Protein AF-K7YSS1-F1 (afdb_monomer_lite)

Sequence (117 aa):
MSKQPKFVNGAVTVNTTLSPENLLSRLHTIENSFGRVRQVQNEARKLDLDLIDFNGKVKVSSVPPMLPHPRTAERAFVLLPVRDLSPNWQHPITGKTVSAMISALSSDIRDIYPLTE

Organism: NCBI:txid1193729

Radius of gyration: 15.76 Å; chains: 1; bounding box: 39×32×37 Å

Secondary structure (DSSP, 8-state):
---PPPPP--------SS-HHHHHHHHHHHHHHHTT--SSTTPPPS-------STT--B-SSSSPPBS-TTGGG-HHHHHHHHHH-TT-B-TTT--BHHHHHHH-TTTTTT------

Structure (mmCIF, N/CA/C/O backbone):
data_AF-K7YSS1-F1
#
_entry.id   AF-K7YSS1-F1
#
loop_
_atom_site.group_PDB
_atom_site.id
_atom_site.type_symbol
_atom_site.label_atom_id
_atom_site.label_alt_id
_atom_site.label_comp_id
_atom_site.label_asym_id
_atom_site.label_entity_id
_atom_site.label_seq_id
_atom_site.pdbx_PDB_ins_code
_atom_site.Cartn_x
_atom_site.Cartn_y
_atom_site.Cartn_z
_atom_site.occupancy
_atom_site.B_iso_or_equiv
_atom_site.auth_seq_id
_atom_site.auth_comp_id
_atom_site.auth_asym_id
_atom_site.auth_atom_id
_atom_site.pdbx_PDB_model_num
ATOM 1 N N . MET A 1 1 ? 12.222 12.583 -22.827 1.00 45.91 1 MET A N 1
ATOM 2 C CA . MET A 1 1 ? 11.397 11.424 -22.426 1.00 45.91 1 MET A CA 1
ATOM 3 C C . MET A 1 1 ? 12.295 10.419 -21.726 1.00 45.91 1 MET A C 1
ATOM 5 O O . MET A 1 1 ? 13.320 10.055 -22.292 1.00 45.91 1 MET A O 1
ATOM 9 N N . SER A 1 2 ? 11.983 10.067 -20.477 1.00 48.94 2 SER A N 1
ATOM 10 C CA . SER A 1 2 ? 12.761 9.094 -19.696 1.00 48.94 2 SER A CA 1
ATOM 11 C C . SER A 1 2 ? 12.732 7.731 -20.397 1.00 48.94 2 SER A C 1
ATOM 13 O O . SER A 1 2 ? 11.660 7.254 -20.749 1.00 48.94 2 SER A O 1
ATOM 15 N N . LYS A 1 3 ? 13.899 7.112 -20.624 1.00 59.81 3 LYS A N 1
ATOM 16 C CA . LYS A 1 3 ? 14.050 5.791 -21.276 1.00 59.81 3 LYS A CA 1
ATOM 17 C C . LYS A 1 3 ? 13.718 4.612 -20.342 1.00 59.81 3 LYS A C 1
ATOM 19 O O . LYS A 1 3 ? 14.143 3.489 -20.600 1.00 59.81 3 LYS A O 1
ATOM 24 N N . GLN A 1 4 ? 13.039 4.861 -19.226 1.00 64.00 4 GLN A N 1
ATOM 25 C CA . GLN A 1 4 ? 12.724 3.818 -18.255 1.00 64.00 4 GLN A CA 1
ATOM 26 C C . GLN A 1 4 ? 11.525 2.981 -18.725 1.00 64.00 4 GLN A C 1
ATOM 28 O O . GLN A 1 4 ? 10.578 3.537 -19.287 1.00 64.00 4 GLN A O 1
ATOM 33 N N . PRO A 1 5 ? 11.554 1.652 -18.521 1.00 73.00 5 PRO A N 1
ATOM 34 C CA . PRO A 1 5 ? 10.421 0.793 -18.838 1.00 73.00 5 PRO A CA 1
ATOM 35 C C . PRO A 1 5 ? 9.195 1.186 -18.005 1.00 73.00 5 PRO A C 1
ATOM 37 O O . PRO A 1 5 ? 9.319 1.640 -16.866 1.00 73.00 5 PRO A O 1
ATOM 40 N N . LYS A 1 6 ? 8.002 1.002 -18.579 1.00 82.31 6 LYS A N 1
ATOM 41 C CA . LYS A 1 6 ? 6.740 1.188 -17.853 1.00 82.31 6 LYS A CA 1
ATOM 42 C C . LYS A 1 6 ? 6.610 0.121 -16.763 1.00 82.31 6 LYS A C 1
ATOM 44 O O . LYS A 1 6 ? 6.944 -1.039 -16.993 1.00 82.31 6 LYS A O 1
ATOM 49 N N . PHE A 1 7 ? 6.082 0.512 -15.608 1.00 86.12 7 PHE A N 1
ATOM 50 C CA . PHE A 1 7 ? 5.761 -0.408 -14.520 1.00 86.12 7 PHE A CA 1
ATOM 51 C C . PHE A 1 7 ? 4.299 -0.840 -14.593 1.00 86.12 7 PHE A C 1
ATOM 53 O O . PHE A 1 7 ? 3.421 -0.029 -14.889 1.00 86.12 7 PHE A O 1
ATOM 60 N N . VAL A 1 8 ? 4.045 -2.106 -14.266 1.00 90.75 8 VAL A N 1
ATOM 61 C CA . VAL A 1 8 ? 2.699 -2.604 -13.973 1.00 90.75 8 VAL A CA 1
ATOM 62 C C . VAL A 1 8 ? 2.524 -2.563 -12.461 1.00 90.75 8 VAL A C 1
ATOM 64 O O . VAL A 1 8 ? 3.324 -3.148 -11.736 1.00 90.75 8 VAL A O 1
ATOM 67 N N . ASN A 1 9 ? 1.499 -1.852 -11.995 1.00 93.44 9 ASN A N 1
ATOM 68 C CA . ASN A 1 9 ? 1.172 -1.725 -10.577 1.00 93.44 9 ASN A CA 1
ATOM 69 C C . ASN A 1 9 ? -0.184 -2.375 -10.308 1.00 93.44 9 ASN A C 1
ATOM 71 O O . ASN A 1 9 ? -1.078 -2.325 -11.151 1.00 93.44 9 ASN A O 1
ATOM 75 N N . GLY A 1 10 ? -0.336 -2.955 -9.124 1.00 94.31 10 GLY A N 1
ATOM 76 C CA . GLY A 1 10 ? -1.582 -3.560 -8.677 1.00 94.31 10 GLY A CA 1
ATOM 77 C C . GLY A 1 10 ? -1.663 -3.574 -7.159 1.00 94.31 10 GLY A C 1
ATOM 78 O O . GLY A 1 10 ? -0.665 -3.380 -6.468 1.00 94.31 10 GLY A O 1
ATOM 79 N N . ALA A 1 11 ? -2.864 -3.809 -6.646 1.00 95.75 11 ALA A N 1
ATOM 80 C CA . ALA A 1 11 ? -3.111 -4.037 -5.232 1.00 95.75 11 ALA A CA 1
ATOM 81 C C . ALA A 1 11 ? -3.865 -5.358 -5.065 1.00 95.75 11 ALA A C 1
ATOM 83 O O . ALA A 1 11 ? -4.513 -5.845 -5.992 1.00 95.75 11 ALA A O 1
ATOM 84 N N . VAL A 1 12 ? -3.784 -5.936 -3.871 1.00 96.62 12 VAL A N 1
ATOM 85 C CA . VAL A 1 12 ? -4.469 -7.180 -3.513 1.00 96.62 12 VAL A CA 1
ATOM 86 C C . VAL A 1 12 ? -4.859 -7.127 -2.041 1.00 96.62 12 VAL A C 1
ATOM 88 O O . VAL A 1 12 ? -4.082 -6.683 -1.196 1.00 96.62 12 VAL A O 1
ATOM 91 N N . THR A 1 13 ? -6.061 -7.606 -1.725 1.00 96.75 13 THR A N 1
ATOM 92 C CA . THR A 1 13 ? -6.480 -7.869 -0.346 1.00 96.75 13 THR A CA 1
ATOM 93 C C . THR A 1 13 ? -6.156 -9.313 0.012 1.00 96.75 13 THR A C 1
ATOM 95 O O . THR A 1 13 ? -6.483 -10.233 -0.734 1.00 96.75 13 THR A O 1
ATOM 98 N N . VAL A 1 14 ? -5.534 -9.523 1.170 1.00 96.12 14 VAL A N 1
ATOM 99 C CA . VAL A 1 14 ? -5.212 -10.859 1.685 1.00 96.12 14 VAL A CA 1
ATOM 100 C C . VAL A 1 14 ? -5.859 -11.072 3.047 1.00 96.12 14 VAL A C 1
ATOM 102 O O . VAL A 1 14 ? -5.873 -10.166 3.877 1.00 96.12 14 VAL A O 1
ATOM 105 N N . ASN A 1 15 ? -6.358 -12.283 3.294 1.00 97.06 15 ASN A N 1
ATOM 106 C CA . ASN A 1 15 ? -6.724 -12.723 4.637 1.00 97.06 15 ASN A CA 1
ATOM 107 C C . ASN A 1 15 ? -5.573 -13.553 5.215 1.00 97.06 15 ASN A C 1
ATOM 109 O O . ASN A 1 15 ? -5.041 -14.435 4.540 1.00 97.06 15 ASN A O 1
ATOM 113 N N . THR A 1 16 ? -5.151 -13.259 6.441 1.00 96.62 16 THR A N 1
ATOM 114 C CA . THR A 1 16 ? -3.978 -13.893 7.048 1.00 96.62 16 THR A CA 1
ATOM 115 C C . THR A 1 16 ? -4.065 -13.890 8.567 1.00 96.62 16 THR A C 1
ATOM 117 O O . THR A 1 16 ? -4.652 -12.994 9.167 1.00 96.62 16 THR A O 1
ATOM 120 N N . THR A 1 17 ? -3.437 -14.882 9.195 1.00 97.56 17 THR A N 1
ATOM 121 C CA . THR A 1 17 ? -3.243 -14.944 10.651 1.00 97.56 17 THR A CA 1
ATOM 122 C C . 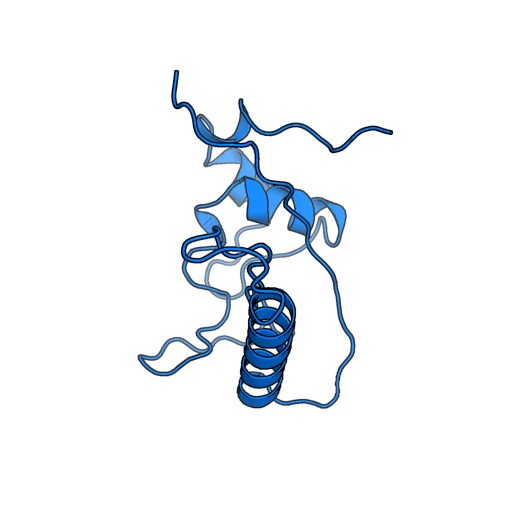THR A 1 17 ? -1.896 -14.359 11.089 1.00 97.56 17 THR A C 1
ATOM 124 O O . THR A 1 17 ? -1.613 -14.289 12.284 1.00 97.56 17 THR A O 1
ATOM 127 N N . LEU A 1 18 ? -1.046 -13.943 10.141 1.00 98.06 18 LEU A N 1
ATOM 128 C CA . LEU A 1 18 ? 0.259 -13.351 10.431 1.00 98.06 18 LEU A CA 1
ATOM 129 C C . LEU A 1 18 ? 0.114 -11.964 11.070 1.00 98.06 18 LEU A C 1
ATOM 131 O O . LEU A 1 18 ? -0.775 -11.189 10.716 1.00 98.06 18 LEU A O 1
ATOM 135 N N . SER A 1 19 ? 1.044 -11.617 11.964 1.00 97.06 19 SER A N 1
ATOM 136 C CA . SER A 1 19 ? 1.211 -10.229 12.406 1.00 97.06 19 SER A CA 1
ATOM 137 C C . SER A 1 19 ? 1.723 -9.350 11.253 1.00 97.06 19 SER A C 1
ATOM 139 O O . SER A 1 19 ? 2.295 -9.882 10.296 1.00 97.06 19 SER A O 1
ATOM 141 N N . PRO A 1 20 ? 1.590 -8.013 11.334 1.00 96.88 20 PRO A N 1
ATOM 142 C CA . PRO A 1 20 ? 2.147 -7.108 10.330 1.00 96.88 20 PRO A CA 1
ATOM 143 C C . PRO A 1 20 ? 3.642 -7.321 10.062 1.00 96.88 20 PRO A C 1
ATOM 145 O O . PRO A 1 20 ? 4.072 -7.308 8.913 1.00 96.88 20 PRO A O 1
ATOM 148 N N . GLU A 1 21 ? 4.433 -7.556 11.109 1.00 96.69 21 GLU A N 1
ATOM 149 C CA . GLU A 1 21 ? 5.874 -7.813 11.021 1.00 96.69 21 GLU A CA 1
ATOM 150 C C . GLU A 1 21 ? 6.161 -9.103 10.248 1.00 96.69 21 GLU A C 1
ATOM 152 O O . GLU A 1 21 ? 6.992 -9.123 9.339 1.00 96.69 21 GLU A O 1
ATOM 157 N N . ASN A 1 22 ? 5.434 -10.174 10.574 1.00 97.69 22 ASN A N 1
ATOM 158 C CA . ASN A 1 22 ? 5.587 -11.466 9.912 1.00 97.69 22 ASN A CA 1
ATOM 159 C C . ASN A 1 22 ? 5.080 -11.429 8.466 1.00 97.69 22 ASN A C 1
ATOM 161 O O . ASN A 1 22 ? 5.670 -12.070 7.596 1.00 97.69 22 ASN A O 1
ATOM 165 N N . LEU A 1 23 ? 4.018 -10.668 8.191 1.00 97.75 23 LEU A N 1
ATOM 166 C CA . LEU A 1 23 ? 3.533 -10.441 6.835 1.00 97.75 23 LEU A CA 1
ATOM 167 C C . LEU A 1 23 ? 4.568 -9.669 6.011 1.00 97.75 23 LEU A C 1
ATOM 169 O O . LEU A 1 23 ? 4.914 -10.131 4.931 1.00 97.75 23 LEU A O 1
ATOM 173 N N . LEU A 1 24 ? 5.125 -8.569 6.528 1.00 96.62 24 LEU A N 1
ATOM 174 C CA . LEU A 1 24 ? 6.175 -7.814 5.836 1.00 96.62 24 LEU A CA 1
ATOM 175 C C . LEU A 1 24 ? 7.404 -8.694 5.551 1.00 96.62 24 LEU A C 1
ATOM 177 O O . LEU A 1 24 ? 7.900 -8.727 4.429 1.00 96.62 24 LEU A O 1
ATOM 181 N N . SER A 1 25 ? 7.850 -9.480 6.535 1.00 96.50 25 SER A N 1
ATOM 182 C CA . SER A 1 25 ? 8.938 -10.453 6.352 1.00 96.50 25 SER A CA 1
ATOM 183 C C . SER A 1 25 ? 8.623 -11.486 5.257 1.00 96.50 25 SER A C 1
ATOM 185 O O . SER A 1 25 ? 9.483 -11.851 4.445 1.00 96.50 25 SER A O 1
ATOM 187 N N . ARG A 1 26 ? 7.362 -11.931 5.171 1.00 96.75 26 ARG A N 1
ATOM 188 C CA . ARG A 1 26 ? 6.898 -12.832 4.112 1.00 96.75 26 ARG A CA 1
ATOM 189 C C . ARG A 1 26 ? 6.899 -12.158 2.738 1.00 96.75 26 ARG A C 1
ATOM 191 O O . ARG A 1 26 ? 7.313 -12.813 1.784 1.00 96.75 26 ARG A O 1
ATOM 198 N N . LEU A 1 27 ? 6.494 -10.890 2.634 1.00 95.19 27 LEU A N 1
ATOM 199 C CA . LEU A 1 27 ? 6.576 -10.115 1.388 1.00 95.19 27 LEU A CA 1
ATOM 200 C C . LEU A 1 27 ? 8.030 -10.011 0.913 1.00 95.19 27 LEU A C 1
ATOM 202 O O . LEU A 1 27 ? 8.321 -10.431 -0.204 1.00 95.19 27 LEU A O 1
ATOM 206 N N . HIS A 1 28 ? 8.960 -9.636 1.799 1.00 93.56 28 HIS A N 1
ATOM 207 C CA . HIS A 1 28 ? 10.394 -9.602 1.481 1.00 93.56 28 HIS A CA 1
ATOM 208 C C . HIS A 1 28 ? 10.929 -10.963 1.017 1.00 93.56 28 HIS A C 1
ATOM 210 O O . HIS A 1 28 ? 11.775 -11.053 0.128 1.00 93.56 28 HIS A O 1
ATOM 216 N N . THR A 1 29 ? 10.445 -12.059 1.606 1.00 93.62 29 THR A N 1
ATOM 217 C CA . THR A 1 29 ? 10.823 -13.414 1.176 1.00 93.62 29 THR A CA 1
ATOM 218 C C . THR A 1 29 ? 10.359 -13.699 -0.255 1.00 93.62 29 THR A C 1
ATOM 220 O O . THR A 1 29 ? 11.111 -14.284 -1.038 1.00 93.62 29 THR A O 1
ATOM 223 N N . ILE A 1 30 ? 9.148 -13.267 -0.618 1.00 92.56 30 ILE A N 1
ATOM 224 C CA . ILE A 1 30 ? 8.614 -13.403 -1.978 1.00 92.56 30 ILE A CA 1
ATOM 225 C C . ILE A 1 30 ? 9.443 -12.559 -2.948 1.00 92.56 30 ILE A C 1
ATOM 227 O O . ILE A 1 30 ? 9.949 -13.106 -3.925 1.00 92.56 30 ILE A O 1
ATOM 231 N N . GLU A 1 31 ? 9.678 -11.281 -2.660 1.00 91.81 31 GLU A N 1
ATOM 232 C CA . GLU A 1 31 ? 10.522 -10.408 -3.490 1.00 91.81 31 GLU A CA 1
ATOM 233 C C . GLU A 1 31 ? 11.911 -11.012 -3.727 1.00 91.81 31 GLU A C 1
ATOM 235 O O . GLU A 1 31 ? 12.382 -11.103 -4.863 1.00 91.81 31 GLU A O 1
ATOM 240 N N . ASN A 1 32 ? 12.542 -11.521 -2.665 1.00 88.06 32 ASN A N 1
ATOM 241 C CA . ASN A 1 32 ? 13.839 -12.188 -2.745 1.00 88.06 32 ASN A CA 1
ATOM 242 C C . ASN A 1 32 ? 13.799 -13.444 -3.626 1.00 88.06 32 ASN A C 1
ATOM 244 O O . ASN A 1 32 ? 14.773 -13.729 -4.326 1.00 88.06 32 ASN A O 1
ATOM 248 N N . SER A 1 33 ? 12.693 -14.194 -3.625 1.00 86.50 33 SER A N 1
ATOM 249 C CA . SER A 1 33 ? 12.524 -15.353 -4.509 1.00 86.50 33 SER A CA 1
ATOM 250 C C . SER A 1 33 ? 12.404 -14.949 -5.983 1.00 86.50 33 SER A C 1
ATOM 252 O O . SER A 1 33 ? 13.015 -15.590 -6.837 1.00 86.50 33 SER A 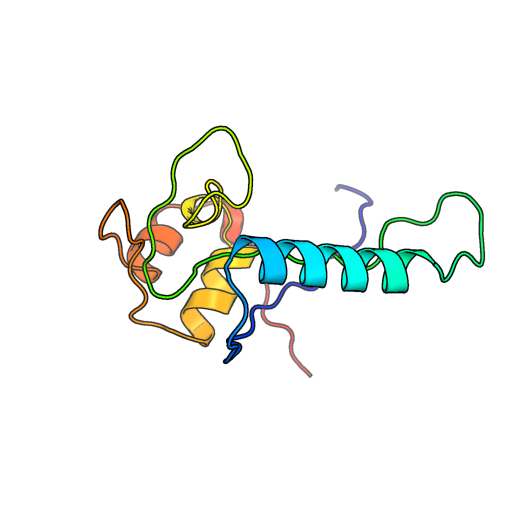O 1
ATOM 254 N N . PHE A 1 34 ? 11.730 -13.831 -6.278 1.00 80.00 34 PHE A N 1
ATOM 255 C CA . PHE A 1 34 ? 11.650 -13.257 -7.625 1.00 80.00 34 PHE A CA 1
ATOM 256 C C . PHE A 1 34 ? 12.994 -12.665 -8.084 1.00 80.00 34 PHE A C 1
ATOM 258 O O . PHE A 1 34 ? 13.314 -12.716 -9.269 1.00 80.00 34 PHE A O 1
ATOM 265 N N . GLY A 1 35 ? 13.818 -12.170 -7.156 1.00 68.25 35 GLY A N 1
ATOM 266 C CA . GLY A 1 35 ? 15.177 -11.676 -7.410 1.00 68.25 35 GLY A CA 1
ATOM 267 C C . GLY A 1 35 ? 16.277 -12.749 -7.472 1.00 68.25 35 GLY A C 1
ATOM 268 O O . GLY A 1 35 ? 17.422 -12.426 -7.798 1.00 68.25 35 GLY A O 1
ATOM 269 N N . ARG A 1 36 ? 15.971 -14.020 -7.168 1.00 54.25 36 ARG A N 1
ATOM 270 C CA . ARG A 1 36 ? 16.916 -15.150 -7.287 1.00 54.25 36 ARG A CA 1
ATOM 271 C C . ARG A 1 36 ? 17.020 -15.722 -8.698 1.00 54.25 36 ARG A C 1
ATOM 273 O O . ARG A 1 36 ? 17.975 -16.447 -8.968 1.00 54.25 36 ARG A O 1
ATOM 280 N N . VAL A 1 37 ? 16.113 -15.367 -9.608 1.00 54.84 37 VAL A N 1
ATOM 281 C CA . VAL A 1 37 ? 16.210 -15.728 -11.031 1.00 54.84 37 VAL A CA 1
ATOM 282 C C . VAL A 1 37 ? 17.234 -14.812 -11.716 1.00 54.84 37 VAL A C 1
ATOM 284 O O . VAL A 1 37 ? 16.905 -14.023 -12.590 1.00 54.84 37 VAL A O 1
ATOM 287 N N . ARG A 1 38 ? 18.497 -14.856 -11.275 1.00 48.22 38 ARG A N 1
ATOM 288 C CA . ARG A 1 38 ? 19.602 -14.161 -11.944 1.00 48.22 38 ARG A CA 1
ATOM 289 C C . ARG A 1 38 ? 19.993 -14.964 -13.180 1.00 48.22 38 ARG A C 1
ATOM 291 O O . ARG A 1 38 ? 20.704 -15.955 -13.049 1.00 48.22 38 ARG A O 1
ATOM 298 N N . GLN A 1 39 ? 19.544 -14.544 -14.360 1.00 55.78 39 GLN A N 1
ATOM 299 C CA . GLN A 1 39 ? 20.132 -15.013 -15.622 1.00 55.78 39 GLN A CA 1
ATOM 300 C C . GLN A 1 39 ? 21.311 -14.126 -16.056 1.00 55.78 39 GLN A C 1
ATOM 302 O O . GLN A 1 39 ? 22.244 -14.629 -16.676 1.00 55.78 39 GLN A O 1
ATOM 307 N N . VAL A 1 40 ? 21.332 -12.840 -15.665 1.00 53.50 40 VAL A N 1
ATOM 308 C CA . VAL A 1 40 ? 22.409 -11.887 -15.990 1.00 53.50 40 VAL A CA 1
ATOM 309 C C . VAL A 1 40 ? 22.744 -10.996 -14.782 1.00 53.50 40 VAL A C 1
ATOM 311 O O . VAL A 1 40 ? 21.881 -10.619 -13.988 1.00 53.50 40 VAL A O 1
ATOM 314 N N . GLN A 1 41 ? 24.025 -10.666 -14.609 1.00 43.84 41 GLN A N 1
ATOM 315 C CA . GLN A 1 41 ? 24.507 -9.748 -13.574 1.00 43.84 41 GLN A CA 1
ATOM 316 C C . GLN A 1 41 ? 24.007 -8.318 -13.880 1.00 43.84 41 GLN A C 1
ATOM 318 O O . GLN A 1 41 ? 24.314 -7.792 -14.945 1.00 43.84 41 GLN A O 1
ATOM 323 N N . ASN A 1 42 ? 23.276 -7.693 -12.940 1.00 51.19 42 ASN A N 1
ATOM 324 C CA . ASN A 1 42 ? 22.688 -6.330 -12.992 1.00 51.19 42 ASN A CA 1
ATOM 325 C C . ASN A 1 42 ? 21.259 -6.163 -13.563 1.00 51.19 42 ASN A C 1
ATOM 327 O O . ASN A 1 42 ? 20.890 -5.050 -13.937 1.00 51.19 42 ASN A O 1
ATOM 331 N N . GLU A 1 43 ? 20.416 -7.200 -13.583 1.00 54.78 43 GLU A N 1
ATOM 332 C CA . GLU A 1 43 ? 18.992 -6.999 -13.904 1.00 54.78 43 GLU A CA 1
ATOM 333 C C . GLU A 1 43 ? 18.231 -6.259 -12.789 1.00 54.78 43 GLU A C 1
ATOM 335 O O . GLU A 1 43 ? 18.441 -6.486 -11.592 1.00 54.78 43 GLU A O 1
ATOM 340 N N . ALA A 1 44 ? 17.336 -5.353 -13.195 1.00 52.66 44 ALA A N 1
ATOM 341 C CA . ALA A 1 44 ? 16.447 -4.627 -12.295 1.00 52.66 44 ALA A CA 1
ATOM 342 C C . ALA A 1 44 ? 15.548 -5.605 -11.517 1.00 52.66 44 ALA A C 1
ATOM 344 O O . ALA A 1 44 ? 15.084 -6.607 -12.063 1.00 52.66 44 ALA A O 1
ATOM 345 N N . ARG A 1 45 ? 15.284 -5.317 -10.235 1.00 59.00 45 ARG A N 1
ATOM 346 C CA . ARG A 1 45 ? 14.346 -6.104 -9.415 1.00 59.00 45 ARG A CA 1
ATOM 347 C C . ARG A 1 45 ? 12.991 -6.175 -10.132 1.00 59.00 45 ARG A C 1
ATOM 349 O O . ARG A 1 45 ? 12.447 -5.140 -10.500 1.00 59.00 45 ARG A O 1
ATOM 356 N N . LYS A 1 46 ? 12.470 -7.389 -10.344 1.00 75.38 46 LYS A N 1
ATOM 357 C CA . LYS A 1 46 ? 11.256 -7.624 -11.149 1.00 75.38 46 LYS A CA 1
ATOM 358 C C . LYS A 1 46 ? 9.949 -7.359 -10.389 1.00 75.38 46 LYS A C 1
ATOM 360 O O . LYS A 1 46 ? 8.919 -7.165 -11.025 1.00 75.38 46 LYS A O 1
ATOM 365 N N . LEU A 1 47 ? 9.983 -7.382 -9.057 1.00 88.25 47 LEU A N 1
ATOM 366 C CA . LEU A 1 47 ? 8.807 -7.279 -8.193 1.00 88.25 47 LEU A CA 1
ATOM 367 C C . LEU A 1 47 ? 9.141 -6.472 -6.932 1.00 88.25 47 LEU A C 1
ATOM 369 O O . LEU A 1 47 ? 10.215 -6.668 -6.362 1.00 88.25 47 LEU A O 1
ATOM 373 N N . ASP A 1 48 ? 8.207 -5.615 -6.530 1.00 90.06 48 ASP A N 1
ATOM 374 C CA . ASP A 1 48 ? 8.218 -4.793 -5.315 1.00 90.06 48 ASP A CA 1
ATOM 375 C C . ASP A 1 48 ? 6.844 -4.959 -4.638 1.00 90.06 48 ASP A C 1
ATOM 377 O O . ASP A 1 48 ? 5.813 -4.877 -5.314 1.00 90.06 48 ASP A O 1
ATOM 381 N N . LEU A 1 49 ? 6.818 -5.291 -3.348 1.00 94.31 49 LEU A N 1
ATOM 382 C CA . LEU A 1 49 ? 5.635 -5.631 -2.559 1.00 94.31 49 LEU A CA 1
ATOM 383 C C . LEU A 1 49 ? 5.596 -4.802 -1.269 1.00 94.31 49 LEU A C 1
ATOM 385 O O . LEU A 1 49 ? 6.190 -5.160 -0.252 1.00 94.31 49 LEU A O 1
ATOM 389 N N . ASP A 1 50 ? 4.781 -3.751 -1.279 1.00 94.81 50 ASP A N 1
ATOM 390 C CA . ASP A 1 50 ? 4.549 -2.896 -0.115 1.00 94.81 50 ASP A CA 1
ATOM 391 C C . ASP A 1 50 ? 3.319 -3.337 0.704 1.00 94.81 50 ASP A C 1
ATOM 393 O O . ASP A 1 50 ? 2.255 -3.648 0.161 1.00 94.81 50 ASP A O 1
ATOM 397 N N . LEU A 1 51 ? 3.420 -3.288 2.039 1.00 96.75 51 LEU A N 1
ATOM 398 C CA . LEU A 1 51 ? 2.266 -3.443 2.936 1.00 96.75 51 LEU A CA 1
ATOM 399 C C . LEU A 1 51 ? 1.571 -2.089 3.158 1.00 96.75 51 LEU A C 1
ATOM 401 O O . LEU A 1 51 ? 2.020 -1.300 3.984 1.00 96.75 51 LEU A O 1
ATOM 405 N N . ILE A 1 52 ? 0.468 -1.840 2.445 1.00 96.75 52 ILE A N 1
ATOM 406 C CA . ILE A 1 52 ? -0.243 -0.544 2.436 1.00 96.75 52 ILE A CA 1
ATOM 407 C C . ILE A 1 52 ? -1.025 -0.279 3.731 1.00 96.75 52 ILE A C 1
ATOM 409 O O . ILE A 1 52 ? -0.870 0.773 4.348 1.00 96.75 52 ILE A O 1
ATOM 413 N N . ASP A 1 53 ? -1.882 -1.214 4.135 1.00 97.19 53 ASP A N 1
ATOM 414 C CA . ASP A 1 53 ? -2.734 -1.116 5.323 1.00 97.19 53 ASP A CA 1
ATOM 415 C C . ASP A 1 53 ? -2.850 -2.489 5.991 1.00 97.19 53 ASP A C 1
ATOM 417 O O . ASP A 1 53 ? -2.672 -3.527 5.349 1.00 97.19 53 ASP A O 1
ATOM 421 N N . PHE A 1 54 ? -3.159 -2.496 7.287 1.00 97.31 54 PHE A N 1
ATOM 422 C CA . PHE A 1 54 ? -3.471 -3.719 8.017 1.00 97.31 54 PHE A CA 1
ATOM 423 C C . PHE A 1 54 ? -4.686 -3.486 8.910 1.00 97.31 54 PHE A C 1
ATOM 425 O O . PHE A 1 54 ? -4.544 -3.164 10.090 1.00 97.31 54 PHE A O 1
ATOM 432 N N . ASN A 1 55 ? -5.884 -3.656 8.349 1.00 95.38 55 ASN A N 1
ATOM 433 C CA . ASN A 1 55 ? -7.157 -3.533 9.063 1.00 95.38 55 ASN A CA 1
ATOM 434 C C . ASN A 1 55 ? -7.260 -2.230 9.884 1.00 95.38 55 ASN A C 1
ATOM 436 O O . ASN A 1 55 ? -7.609 -2.254 11.065 1.00 95.38 55 ASN A O 1
ATOM 440 N N . GLY A 1 56 ? -6.851 -1.105 9.290 1.00 95.94 56 GLY A N 1
ATOM 441 C CA . GLY A 1 56 ? -6.876 0.207 9.935 1.00 95.94 56 GLY A CA 1
ATOM 442 C C . GLY A 1 56 ? -5.882 0.406 11.085 1.00 95.94 56 GLY A C 1
ATOM 443 O O . GLY A 1 56 ? -5.974 1.405 11.800 1.00 95.94 56 GLY A O 1
ATOM 444 N N . LYS A 1 57 ? -4.932 -0.514 11.304 1.00 96.44 57 LYS A N 1
ATOM 445 C CA . LYS A 1 57 ? -3.901 -0.345 12.336 1.00 96.44 57 LYS A CA 1
ATOM 446 C C . LYS A 1 57 ? -3.022 0.866 12.036 1.00 96.44 57 LYS A C 1
ATOM 448 O O . LYS A 1 57 ? -2.513 1.025 10.931 1.00 96.44 57 LYS A O 1
ATOM 453 N N . VAL A 1 58 ? -2.761 1.650 13.078 1.00 97.00 58 VAL A N 1
ATOM 454 C CA . VAL A 1 58 ? -1.815 2.766 13.043 1.00 97.00 58 VAL A CA 1
ATOM 455 C C . VAL A 1 58 ? -0.561 2.381 13.819 1.00 97.00 58 VAL A C 1
ATOM 457 O O . VAL A 1 58 ? -0.617 2.093 15.013 1.00 97.00 58 VAL A O 1
ATOM 460 N N . LYS A 1 59 ? 0.581 2.377 13.133 1.00 95.56 59 LYS A N 1
ATOM 461 C CA . LYS A 1 59 ? 1.909 2.141 13.706 1.00 95.56 59 LYS A CA 1
ATOM 462 C C . LYS A 1 59 ? 2.880 3.141 13.091 1.00 95.56 59 LYS A C 1
ATOM 464 O O . LYS A 1 59 ? 3.426 2.908 12.016 1.00 95.56 59 LYS A O 1
ATOM 469 N N . VAL A 1 60 ? 3.083 4.259 13.783 1.00 91.69 60 VAL A N 1
ATOM 470 C CA . VAL A 1 60 ? 4.059 5.290 13.411 1.00 91.69 60 VAL A CA 1
ATOM 471 C C . VAL A 1 60 ? 5.283 5.106 14.301 1.00 91.69 60 VAL A C 1
ATOM 473 O O . VAL A 1 60 ? 5.243 5.408 15.490 1.00 91.69 60 VAL A O 1
ATOM 476 N N . SER A 1 61 ? 6.356 4.541 13.754 1.00 90.75 61 SER A N 1
ATOM 477 C CA . SER A 1 61 ? 7.605 4.305 14.482 1.00 90.75 61 SER A CA 1
ATOM 478 C C . SER A 1 61 ? 8.796 4.265 13.525 1.00 90.75 61 SER A C 1
ATOM 480 O O . SER A 1 61 ? 8.630 4.243 12.309 1.00 90.75 61 SER A O 1
ATOM 482 N N . SER A 1 62 ? 10.009 4.214 14.072 1.00 88.19 62 SER A N 1
ATOM 483 C CA . SER A 1 62 ? 11.236 3.994 13.298 1.00 88.19 62 SER A CA 1
ATOM 484 C C . SER A 1 62 ? 11.457 2.528 12.893 1.00 88.19 62 SER A C 1
ATOM 486 O O . SER A 1 62 ? 12.451 2.227 12.234 1.00 88.19 62 SER A O 1
ATOM 488 N N . VAL A 1 63 ? 10.560 1.609 13.278 1.00 90.88 63 VAL A N 1
ATOM 489 C CA . VAL A 1 63 ? 10.723 0.161 13.077 1.00 90.88 63 VAL A CA 1
ATOM 490 C C . VAL A 1 63 ? 9.618 -0.382 12.160 1.00 90.88 63 VAL A C 1
ATOM 492 O O . VAL A 1 63 ? 8.442 -0.321 12.533 1.00 90.88 63 VAL A O 1
ATOM 495 N N . PRO A 1 64 ? 9.963 -0.962 10.994 1.00 92.31 64 PRO A N 1
ATOM 496 C CA . PRO A 1 64 ? 8.986 -1.519 10.063 1.00 92.31 64 PRO A CA 1
ATOM 497 C C . PRO A 1 64 ? 8.093 -2.633 10.652 1.00 92.31 64 PRO A C 1
ATOM 499 O O . PRO A 1 64 ? 8.471 -3.304 11.617 1.00 92.31 64 PRO A O 1
ATOM 502 N N . PRO A 1 65 ? 6.912 -2.882 10.055 1.00 95.31 65 PRO A N 1
ATOM 503 C CA . PRO A 1 65 ? 6.230 -2.001 9.104 1.00 95.31 65 PRO A CA 1
ATOM 504 C C . PRO A 1 65 ? 5.703 -0.739 9.797 1.00 95.31 65 PRO A C 1
ATOM 506 O O . PRO A 1 65 ? 5.201 -0.815 10.920 1.00 95.31 65 PRO A O 1
ATOM 509 N N . MET A 1 66 ? 5.772 0.397 9.100 1.00 96.38 66 MET A N 1
ATOM 510 C CA . MET A 1 66 ? 4.958 1.571 9.421 1.00 96.38 66 MET A CA 1
ATOM 511 C C . MET A 1 66 ? 3.585 1.405 8.768 1.00 96.38 66 MET A C 1
ATOM 513 O O . MET A 1 66 ? 3.517 1.010 7.604 1.00 96.38 66 MET A O 1
ATOM 517 N N . LEU A 1 67 ? 2.513 1.685 9.509 1.00 96.62 67 LEU A N 1
ATOM 518 C CA . LEU A 1 67 ? 1.137 1.489 9.052 1.00 96.62 67 LEU A CA 1
ATOM 519 C C . LEU A 1 67 ? 0.249 2.714 9.332 1.00 96.62 67 LEU A C 1
ATOM 521 O O . LEU A 1 67 ? 0.316 3.255 10.442 1.00 96.62 67 LEU A O 1
ATOM 525 N N . PRO A 1 68 ? -0.613 3.116 8.378 1.00 95.81 68 PRO A N 1
ATOM 526 C CA . PRO A 1 68 ? -0.562 2.735 6.958 1.00 95.81 68 PRO A CA 1
ATOM 527 C C . PRO A 1 68 ? 0.791 3.128 6.337 1.00 95.81 68 PRO A C 1
ATOM 529 O O . PRO A 1 68 ? 1.523 3.943 6.904 1.00 95.81 68 PRO A O 1
ATOM 532 N N . HIS A 1 69 ? 1.149 2.546 5.192 1.00 95.88 69 HIS A N 1
ATOM 533 C CA . HIS A 1 69 ? 2.430 2.836 4.555 1.00 95.88 69 HIS A CA 1
ATOM 534 C C . HIS A 1 69 ? 2.565 4.353 4.311 1.00 95.88 69 HIS A C 1
ATOM 536 O O . HIS A 1 69 ? 1.677 4.952 3.690 1.00 95.88 69 HIS A O 1
ATOM 542 N N . PRO A 1 70 ? 3.659 4.997 4.766 1.00 92.69 70 PRO A N 1
ATOM 543 C CA . PRO A 1 70 ? 3.720 6.451 4.948 1.00 92.69 70 PRO A CA 1
ATOM 544 C C . PRO A 1 70 ? 3.589 7.242 3.646 1.00 92.69 70 PRO A C 1
ATOM 546 O O . PRO A 1 70 ? 3.145 8.383 3.657 1.00 92.69 70 PRO A O 1
ATOM 549 N N . ARG A 1 71 ? 3.942 6.627 2.512 1.00 91.62 71 ARG A N 1
ATOM 550 C CA . ARG A 1 71 ? 3.922 7.266 1.187 1.00 91.62 71 ARG A CA 1
ATOM 551 C C . ARG A 1 71 ? 2.701 6.898 0.344 1.00 91.62 71 ARG A C 1
ATOM 553 O O . ARG A 1 71 ? 2.658 7.226 -0.837 1.00 91.62 71 ARG A O 1
ATOM 560 N N . THR A 1 72 ? 1.725 6.189 0.915 1.00 90.12 72 THR A N 1
ATOM 561 C CA . THR A 1 72 ? 0.523 5.748 0.181 1.00 90.12 72 THR A CA 1
ATOM 562 C C . THR A 1 72 ? -0.240 6.938 -0.392 1.00 90.12 72 THR A C 1
ATOM 564 O O . THR A 1 72 ? -0.578 6.943 -1.570 1.00 90.12 72 THR A O 1
ATOM 567 N N . ALA A 1 73 ? -0.463 7.972 0.424 1.00 90.56 73 ALA A N 1
ATOM 568 C CA . ALA A 1 73 ? -1.274 9.133 0.058 1.00 90.56 73 ALA A CA 1
ATOM 569 C C . ALA A 1 73 ? -0.653 10.016 -1.044 1.00 90.56 73 ALA A C 1
ATOM 571 O O . ALA A 1 73 ? -1.342 10.859 -1.609 1.00 90.56 73 ALA A O 1
ATOM 572 N N . GLU A 1 74 ? 0.632 9.822 -1.349 1.00 90.88 74 GLU A N 1
ATOM 573 C CA . GLU A 1 74 ? 1.401 10.626 -2.306 1.00 90.88 74 GLU A CA 1
ATOM 574 C C . GLU A 1 74 ? 1.502 9.969 -3.690 1.00 90.88 74 GLU A C 1
ATOM 576 O O . GLU A 1 74 ? 2.053 10.559 -4.612 1.00 90.88 74 GLU A O 1
ATOM 581 N N . ARG A 1 75 ? 1.034 8.722 -3.849 1.00 91.94 75 ARG A N 1
ATOM 582 C CA . ARG A 1 75 ? 1.310 7.903 -5.038 1.00 91.94 75 ARG A CA 1
ATOM 583 C C . ARG A 1 75 ? 0.026 7.475 -5.734 1.00 91.94 75 ARG A C 1
ATOM 585 O O . ARG A 1 75 ? -0.662 6.554 -5.293 1.00 91.94 75 ARG A O 1
ATOM 592 N N . ALA A 1 76 ? -0.255 8.078 -6.887 1.00 93.38 76 ALA A N 1
ATOM 593 C CA . ALA A 1 76 ? -1.438 7.745 -7.680 1.00 93.38 76 ALA A CA 1
ATOM 594 C C . ALA A 1 76 ? -1.457 6.271 -8.137 1.00 93.38 76 ALA A C 1
ATOM 596 O O . ALA A 1 76 ? -2.504 5.632 -8.079 1.00 93.38 76 ALA A O 1
ATOM 597 N N . PHE A 1 77 ? -0.303 5.695 -8.497 1.00 92.06 77 PHE A N 1
ATOM 598 C CA . PHE A 1 77 ? -0.194 4.286 -8.912 1.00 92.06 77 PHE A CA 1
ATOM 599 C C . PHE A 1 77 ? -0.434 3.277 -7.774 1.00 92.06 77 PHE A C 1
ATOM 601 O O . PHE A 1 77 ? -0.580 2.090 -8.045 1.00 92.06 77 PHE A O 1
ATOM 608 N N . VAL A 1 78 ? -0.497 3.742 -6.519 1.00 94.69 78 VAL A N 1
ATOM 609 C CA . VAL A 1 78 ? -0.923 2.951 -5.354 1.00 94.69 78 VAL A CA 1
ATOM 610 C C . VAL A 1 78 ? -2.408 3.189 -5.076 1.00 94.69 78 VAL A C 1
ATOM 612 O O . VAL A 1 78 ? -3.179 2.243 -4.937 1.00 94.69 78 VAL A O 1
ATOM 615 N N . LEU A 1 79 ? -2.833 4.456 -5.025 1.00 95.38 79 LEU A N 1
ATOM 616 C CA . LEU A 1 79 ? -4.204 4.820 -4.658 1.00 95.38 79 LEU A CA 1
ATOM 617 C C . LEU A 1 79 ? -5.253 4.379 -5.683 1.00 95.38 79 LEU A C 1
ATOM 619 O O . LEU A 1 79 ? -6.363 4.035 -5.285 1.00 95.38 79 LEU A O 1
ATOM 623 N N . LEU A 1 80 ? -4.927 4.386 -6.980 1.00 95.31 80 LEU A N 1
ATOM 624 C CA . LEU A 1 80 ? -5.853 3.958 -8.031 1.00 95.31 80 LEU A CA 1
ATOM 625 C C . LEU A 1 80 ? -6.223 2.466 -7.875 1.00 95.31 80 LEU A C 1
ATOM 627 O O . LEU A 1 80 ? -7.411 2.200 -7.692 1.00 95.31 80 LEU A O 1
ATOM 631 N N . PRO A 1 81 ? -5.267 1.513 -7.793 1.00 95.81 81 PRO A N 1
ATOM 632 C CA . PRO A 1 81 ? -5.585 0.123 -7.455 1.00 95.81 81 PRO A CA 1
ATOM 633 C C . PRO A 1 81 ? -6.297 -0.058 -6.105 1.00 95.81 81 PRO A C 1
ATOM 635 O O . PRO A 1 81 ? -7.187 -0.897 -5.984 1.00 95.81 81 PRO A O 1
ATOM 638 N N . VAL A 1 82 ? -5.942 0.726 -5.077 1.00 96.25 82 VAL A N 1
ATOM 639 C CA . VAL A 1 82 ? -6.630 0.667 -3.772 1.00 96.25 82 VAL A CA 1
ATOM 640 C C . VAL A 1 82 ? -8.101 1.062 -3.901 1.00 96.25 82 VAL A C 1
ATOM 642 O O . VAL A 1 82 ? -8.954 0.391 -3.327 1.00 96.25 82 VAL A O 1
ATOM 645 N N . ARG A 1 83 ? -8.416 2.113 -4.666 1.00 96.31 83 ARG A N 1
ATOM 646 C CA . ARG A 1 83 ? -9.798 2.530 -4.940 1.00 96.31 83 ARG A CA 1
ATOM 647 C C . ARG A 1 83 ? -10.570 1.435 -5.670 1.00 96.31 83 ARG A C 1
ATOM 649 O O . ARG A 1 83 ? -11.734 1.222 -5.348 1.00 96.31 83 ARG A O 1
ATOM 656 N N . ASP A 1 84 ? -9.937 0.760 -6.625 1.00 95.62 84 ASP A N 1
ATOM 657 C CA . ASP A 1 84 ? -10.588 -0.294 -7.409 1.00 95.62 84 ASP A CA 1
ATOM 658 C C . ASP A 1 84 ? -10.953 -1.510 -6.529 1.00 95.62 84 ASP A C 1
ATOM 660 O O . ASP A 1 84 ? -11.997 -2.124 -6.736 1.00 95.62 84 ASP A O 1
ATOM 664 N N . LEU A 1 85 ? -10.155 -1.814 -5.494 1.00 95.81 85 LEU A N 1
ATOM 665 C CA . LEU A 1 85 ? -10.463 -2.863 -4.507 1.00 95.81 85 LEU A CA 1
ATOM 666 C C . LEU A 1 85 ? -11.412 -2.418 -3.389 1.00 95.81 85 LEU A C 1
ATOM 668 O O . LEU A 1 85 ? -12.237 -3.198 -2.918 1.00 95.81 85 LEU A O 1
ATOM 672 N N . SER A 1 86 ? -11.246 -1.192 -2.897 1.00 95.31 86 SER A N 1
ATOM 673 C CA . SER A 1 86 ? -11.959 -0.663 -1.737 1.00 95.31 86 SER A CA 1
ATOM 674 C C . SER A 1 86 ? -12.261 0.826 -1.944 1.00 95.31 86 SER A C 1
ATOM 676 O O . SER A 1 86 ? -11.538 1.698 -1.449 1.00 95.31 86 SER A O 1
ATOM 678 N N . PRO A 1 87 ? -13.348 1.158 -2.666 1.00 96.38 87 PRO A N 1
ATOM 679 C CA . PRO A 1 87 ? -13.666 2.540 -3.041 1.00 96.38 87 PRO A CA 1
ATOM 680 C C . PRO A 1 87 ? -13.996 3.429 -1.836 1.00 96.38 87 PRO A C 1
ATOM 682 O O . PRO A 1 87 ? -13.875 4.651 -1.907 1.00 96.38 87 PRO A O 1
ATOM 685 N N . ASN A 1 88 ? -14.376 2.811 -0.716 1.00 96.00 88 ASN A N 1
ATOM 686 C CA . ASN A 1 88 ? -14.697 3.486 0.537 1.00 96.00 88 ASN A CA 1
ATOM 687 C C . ASN A 1 88 ? -13.532 3.477 1.536 1.00 96.00 88 ASN A C 1
ATOM 689 O O . ASN A 1 88 ? -13.726 3.872 2.687 1.00 96.00 88 ASN A O 1
ATOM 693 N N . TRP A 1 89 ? -12.339 3.021 1.136 1.00 96.81 89 TRP A N 1
ATOM 694 C CA . TRP A 1 89 ? -11.177 3.038 2.017 1.00 96.81 89 TRP A CA 1
ATOM 695 C C . TRP A 1 89 ? -10.866 4.466 2.480 1.00 96.81 89 TRP A C 1
ATOM 697 O O . TRP A 1 89 ? -10.872 5.423 1.695 1.00 96.81 89 TRP A O 1
ATOM 707 N N . GLN A 1 90 ? -10.588 4.593 3.774 1.00 97.50 90 GLN A N 1
ATOM 708 C CA . GLN A 1 90 ? -10.200 5.837 4.423 1.00 97.50 90 GLN A CA 1
ATOM 709 C C . GLN A 1 90 ? -8.832 5.652 5.055 1.00 97.50 90 GLN A C 1
ATOM 711 O O . GLN A 1 90 ? -8.578 4.646 5.716 1.00 97.50 90 GLN A O 1
ATOM 716 N N . HIS A 1 91 ? -7.962 6.639 4.877 1.00 96.62 91 HIS A N 1
ATOM 717 C CA . HIS A 1 91 ? -6.637 6.617 5.470 1.00 96.62 91 HIS A CA 1
ATOM 718 C C . HIS A 1 91 ? -6.742 6.643 7.008 1.00 96.62 91 HIS A C 1
ATOM 720 O O . HIS A 1 91 ? -7.200 7.656 7.548 1.00 96.62 91 HIS A O 1
ATOM 726 N N . PRO A 1 92 ? 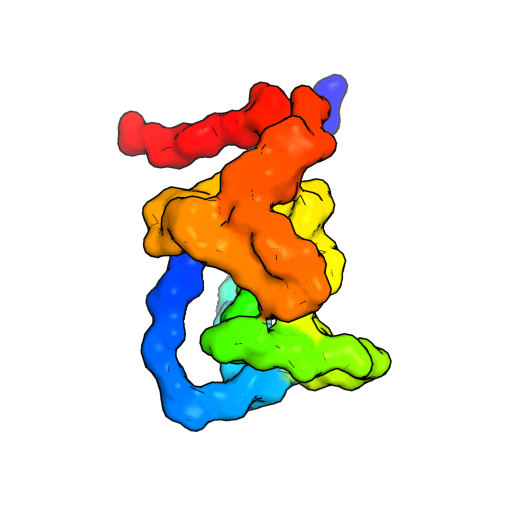-6.254 5.618 7.734 1.00 96.38 92 PRO A N 1
ATOM 727 C CA . PRO A 1 92 ? -6.494 5.472 9.176 1.00 96.38 92 PRO A CA 1
ATOM 728 C C . PRO A 1 92 ? -6.050 6.655 10.047 1.00 96.38 92 PRO A C 1
ATOM 730 O O . PRO A 1 92 ? -6.642 6.912 11.087 1.00 96.38 92 PRO A O 1
ATOM 733 N N . ILE A 1 93 ? -5.018 7.393 9.621 1.00 95.44 93 ILE A N 1
ATOM 734 C CA . ILE A 1 93 ? -4.510 8.562 10.363 1.00 95.44 93 ILE A CA 1
ATOM 735 C C . ILE A 1 93 ? -5.261 9.856 10.015 1.00 95.44 93 ILE A C 1
ATOM 737 O O . ILE A 1 93 ? -5.489 10.686 10.887 1.00 95.44 93 ILE A O 1
ATOM 741 N N . THR A 1 94 ? -5.603 10.079 8.742 1.00 95.38 94 THR A N 1
ATOM 742 C CA . THR A 1 94 ? -6.078 11.397 8.276 1.00 95.38 94 THR A CA 1
ATOM 743 C C . THR A 1 94 ? -7.587 11.440 8.065 1.00 95.38 94 THR A C 1
ATOM 745 O O . THR A 1 94 ? -8.132 12.520 7.854 1.00 95.38 94 THR A O 1
ATOM 748 N N . GLY A 1 95 ? -8.257 10.283 8.050 1.00 96.25 95 GLY A N 1
ATOM 749 C CA . GLY A 1 95 ? -9.680 10.150 7.732 1.00 96.25 95 GLY A CA 1
ATOM 750 C C . GLY A 1 95 ? -10.034 10.470 6.275 1.00 96.25 95 GLY A C 1
ATOM 751 O O . GLY A 1 95 ? -11.197 10.385 5.890 1.00 96.25 95 GLY A O 1
ATOM 752 N N . LYS A 1 96 ? -9.059 10.838 5.434 1.00 96.94 96 LYS A N 1
ATOM 753 C CA . LYS A 1 96 ? -9.316 11.161 4.028 1.00 96.94 96 LYS A CA 1
ATOM 754 C C . LYS A 1 96 ? -9.707 9.899 3.266 1.00 96.94 96 LYS A C 1
ATOM 756 O O . LYS A 1 96 ? -9.040 8.870 3.377 1.00 96.94 96 LYS A O 1
ATOM 761 N N . THR A 1 97 ? -10.755 10.000 2.455 1.00 97.19 97 THR A N 1
ATOM 762 C CA . THR A 1 97 ? -11.152 8.925 1.540 1.00 97.19 97 THR A CA 1
ATOM 763 C C . THR A 1 97 ? -10.114 8.754 0.433 1.00 97.19 97 THR A C 1
ATOM 765 O O . THR A 1 97 ? -9.431 9.710 0.049 1.00 97.19 97 THR A O 1
ATOM 768 N N . VAL A 1 98 ? -10.022 7.546 -0.124 1.00 96.38 98 VAL A N 1
ATOM 769 C CA . VAL A 1 98 ? -9.170 7.263 -1.289 1.00 96.38 98 VAL A CA 1
ATOM 770 C C . VAL A 1 98 ? -9.452 8.227 -2.449 1.00 96.38 98 VAL A C 1
ATOM 772 O O . VAL A 1 98 ? -8.521 8.783 -3.026 1.00 96.38 98 VAL A O 1
ATOM 775 N N . SER A 1 99 ? -10.726 8.536 -2.714 1.00 94.94 99 SER A N 1
ATOM 776 C CA . SER A 1 99 ? -11.142 9.492 -3.749 1.00 94.94 99 SER A CA 1
ATOM 777 C C . SER A 1 99 ? -10.665 10.920 -3.474 1.00 94.94 99 SER A C 1
ATOM 779 O O . SER A 1 99 ? -10.2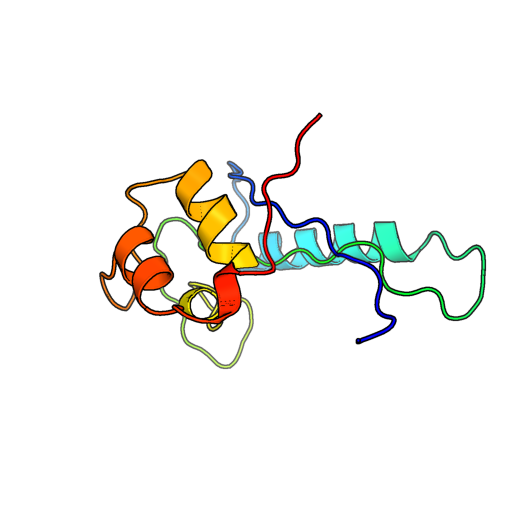32 11.613 -4.397 1.00 94.94 99 SER A O 1
ATOM 781 N N . ALA A 1 100 ? -10.697 11.364 -2.212 1.00 95.12 100 ALA A N 1
ATOM 782 C CA . ALA A 1 100 ? -10.191 12.680 -1.830 1.00 95.12 100 ALA A CA 1
ATOM 783 C C . ALA A 1 100 ? -8.665 12.771 -1.989 1.00 95.12 100 ALA A C 1
ATOM 785 O O . ALA A 1 100 ? -8.161 13.792 -2.453 1.00 95.12 100 ALA A O 1
ATOM 786 N N . MET A 1 101 ? -7.929 11.705 -1.652 1.00 95.12 101 MET A N 1
ATOM 787 C CA . MET A 1 101 ? -6.475 11.653 -1.852 1.00 95.12 101 MET A CA 1
ATOM 788 C C . MET A 1 101 ? -6.101 11.649 -3.336 1.00 95.12 101 MET A C 1
ATOM 790 O O . MET A 1 101 ? -5.243 12.426 -3.735 1.00 95.12 101 MET A O 1
ATOM 794 N N . ILE A 1 102 ? -6.788 10.862 -4.170 1.00 94.19 102 ILE A N 1
ATOM 795 C CA . ILE A 1 102 ? -6.578 10.860 -5.628 1.00 94.19 102 ILE A CA 1
ATOM 796 C C . ILE A 1 102 ? -6.821 12.257 -6.210 1.00 94.19 102 ILE A C 1
ATOM 798 O O . ILE A 1 102 ? -5.999 12.759 -6.972 1.00 94.19 102 ILE A O 1
ATOM 802 N N . SER A 1 103 ? -7.914 12.915 -5.816 1.00 92.38 103 SER A N 1
ATOM 803 C CA . SER A 1 103 ? -8.264 14.253 -6.319 1.00 92.38 103 SER A CA 1
ATOM 804 C C . SER A 1 103 ? -7.202 15.314 -5.995 1.00 92.38 103 SER A C 1
ATOM 806 O O . SER A 1 103 ? -7.065 16.288 -6.732 1.00 92.38 103 SER A O 1
ATOM 808 N N . ALA A 1 104 ? -6.428 15.124 -4.922 1.00 92.00 104 ALA A N 1
ATOM 809 C CA . ALA A 1 104 ? -5.359 16.036 -4.523 1.00 92.00 104 ALA A CA 1
ATOM 810 C C . ALA A 1 104 ? -4.063 15.889 -5.353 1.00 92.00 104 ALA A C 1
ATOM 812 O O . ALA A 1 104 ? -3.238 16.797 -5.334 1.00 92.00 104 ALA A O 1
ATOM 813 N N . LEU A 1 105 ? -3.880 14.793 -6.102 1.00 87.56 105 LEU A N 1
ATOM 814 C CA . LEU A 1 105 ? -2.649 14.464 -6.847 1.00 87.56 105 LEU A CA 1
ATOM 815 C C . LEU A 1 105 ? -2.664 14.940 -8.313 1.00 87.56 105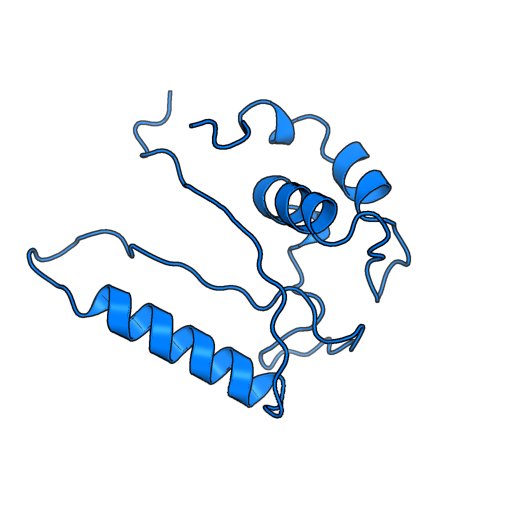 LEU A C 1
ATOM 817 O O . LEU A 1 105 ? -2.115 14.278 -9.188 1.00 87.56 105 LEU A O 1
ATOM 821 N N . SER A 1 106 ? -3.317 16.066 -8.604 1.00 66.56 106 SER A N 1
ATOM 822 C CA . SER A 1 106 ? -3.777 16.513 -9.937 1.00 66.56 106 SER A CA 1
ATOM 823 C C . SER A 1 106 ? -2.776 16.505 -11.121 1.00 66.56 106 SER A C 1
ATOM 825 O O . SER A 1 106 ? -3.212 16.632 -12.271 1.00 66.56 106 SER A O 1
ATOM 827 N N . SER A 1 107 ? -1.468 16.316 -10.907 1.00 63.19 107 SER A N 1
ATOM 828 C CA . SER A 1 107 ? -0.452 16.135 -11.960 1.00 63.19 107 SER A CA 1
ATOM 829 C C . SER A 1 107 ? -0.071 14.677 -12.254 1.00 63.19 107 SER A C 1
ATOM 831 O O . SER A 1 107 ? 0.190 14.353 -13.411 1.00 63.19 107 SER A O 1
ATOM 833 N N . ASP A 1 108 ? -0.080 13.789 -11.257 1.00 63.78 108 ASP A N 1
ATOM 834 C CA . ASP A 1 108 ? 0.602 12.479 -11.317 1.00 63.78 108 ASP A CA 1
ATOM 835 C C . ASP A 1 108 ? -0.234 11.368 -11.968 1.00 63.78 108 ASP A C 1
ATOM 837 O O . ASP A 1 108 ? 0.268 10.299 -12.304 1.00 63.78 108 ASP A O 1
ATOM 841 N N . ILE A 1 109 ? -1.526 11.618 -12.175 1.00 72.31 109 ILE A N 1
ATOM 842 C CA . ILE A 1 109 ? -2.461 10.638 -12.744 1.00 72.31 109 ILE A CA 1
ATOM 843 C C . ILE A 1 109 ? -2.338 10.555 -14.277 1.00 72.31 109 ILE A C 1
ATOM 845 O O . ILE A 1 109 ? -2.734 9.557 -14.871 1.00 72.31 109 ILE A O 1
ATOM 849 N N . ARG A 1 110 ? -1.781 11.580 -14.939 1.00 72.38 110 ARG A N 1
ATOM 850 C CA . ARG A 1 110 ? -1.839 11.734 -16.410 1.00 72.38 110 ARG A CA 1
ATOM 851 C C . ARG A 1 110 ? -1.062 10.672 -17.196 1.00 72.38 110 ARG A C 1
ATOM 853 O O . ARG A 1 110 ? -1.404 10.422 -18.350 1.00 72.38 110 ARG A O 1
ATOM 860 N N . ASP A 1 111 ? -0.078 10.041 -16.559 1.00 82.88 111 ASP A N 1
ATOM 861 C CA . ASP A 1 111 ? 0.766 8.990 -17.143 1.00 82.88 111 ASP A CA 1
ATOM 862 C C . ASP A 1 111 ? 0.429 7.586 -16.604 1.00 82.88 111 ASP A C 1
ATOM 864 O O . ASP A 1 111 ? 1.202 6.639 -16.773 1.00 82.88 111 ASP A O 1
ATOM 868 N N . ILE A 1 112 ? -0.728 7.434 -15.950 1.00 86.31 112 ILE A N 1
ATOM 869 C CA . ILE A 1 112 ? -1.221 6.161 -15.423 1.00 86.31 112 ILE A CA 1
ATOM 870 C C . ILE A 1 112 ? -2.459 5.749 -16.209 1.00 86.31 112 ILE A C 1
ATOM 872 O O . ILE A 1 112 ? -3.440 6.485 -16.293 1.00 86.31 112 ILE A O 1
ATOM 876 N N . TYR A 1 113 ? -2.424 4.534 -16.745 1.00 88.25 113 TYR A N 1
ATOM 877 C CA . TYR A 1 113 ? -3.500 3.981 -17.559 1.00 88.25 113 TYR A CA 1
ATOM 878 C C . TYR A 1 113 ? -3.911 2.620 -16.995 1.00 88.25 113 TYR A C 1
ATOM 880 O O . TYR A 1 113 ? -3.033 1.872 -16.551 1.00 88.25 113 TYR A O 1
ATOM 888 N N . PRO A 1 114 ? -5.213 2.281 -17.007 1.00 86.38 114 PRO A N 1
ATOM 889 C CA . PRO A 1 114 ? -5.662 0.934 -16.690 1.00 86.38 114 PRO A CA 1
ATOM 890 C C . PRO A 1 114 ? -4.950 -0.089 -17.575 1.00 86.38 114 PRO A C 1
ATOM 892 O O . PRO A 1 114 ? -4.774 0.135 -18.776 1.00 86.38 114 PRO 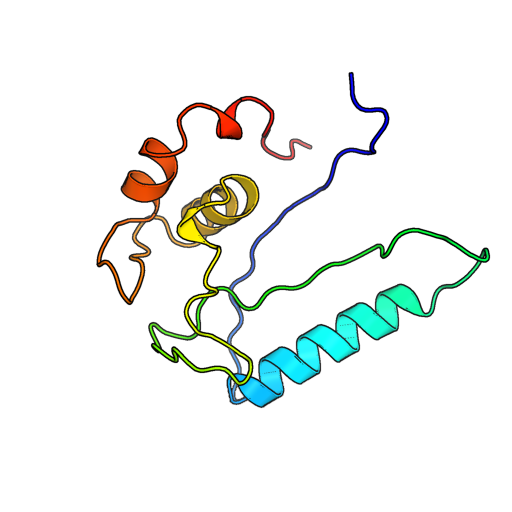A O 1
ATOM 895 N N . LEU A 1 115 ? -4.558 -1.217 -16.984 1.00 84.25 115 LEU A N 1
ATOM 896 C CA . LEU A 1 115 ? -4.105 -2.359 -17.763 1.00 84.25 115 LEU A CA 1
ATOM 897 C C . LEU A 1 115 ? -5.335 -2.926 -18.484 1.00 84.25 115 LEU A C 1
ATOM 899 O O . LEU A 1 115 ? -6.252 -3.425 -17.839 1.00 84.25 115 LEU A O 1
ATOM 903 N N . THR A 1 116 ? -5.381 -2.752 -19.800 1.00 79.06 116 THR A N 1
ATOM 904 C CA . THR A 1 116 ? -6.434 -3.287 -20.674 1.00 79.06 116 THR A CA 1
ATOM 905 C C . THR A 1 116 ? -5.938 -4.585 -21.307 1.00 79.06 116 THR A C 1
ATOM 907 O O . THR A 1 116 ? -4.725 -4.749 -21.465 1.00 79.06 116 THR A O 1
ATOM 910 N N . GLU A 1 117 ? -6.858 -5.515 -21.580 1.00 52.16 117 GLU A N 1
ATOM 911 C CA . GLU A 1 117 ? -6.570 -6.769 -22.301 1.00 52.16 117 GLU A CA 1
ATOM 912 C C . GLU A 1 117 ? -6.217 -6.530 -23.775 1.00 52.16 117 GLU A C 1
ATOM 914 O O . GLU A 1 117 ? -6.779 -5.583 -24.377 1.00 52.16 117 GLU A O 1
#

pLDDT: mean 86.76, std 14.85, range [43.84, 98.06]

InterPro domains:
  IPR000550 7,8-Dihydro-6-hydroxymethylpterin-pyrophosphokinase, HPPK [PF01288] (3-87)
  IPR000550 7,8-Dihydro-6-hydroxymethylpterin-pyrophosphokinase, HPPK [TIGR01498] (3-87)
  IPR000550 7,8-Dihydro-6-hydroxymethylpterin-pyrophosphokinase, HPPK [cd00483] (4-85)
  IPR035907 7,8-Dihydro-6-hydroxymethylpterin-pyrophosphokinase HPPK superfamily [G3DSA:3.30.70.560] (1-117)
  IPR035907 7,8-Dihydro-6-hydroxymethylpterin-pyrophosphokinase HPPK superfamily [SSF55083] (3-106)

Foldseek 3Di:
DDPDDDDDFADDDDDDPDDQVVVVVVQVVVQVVQVVPPPDPDDDRPDDDDQQADPLDADDDPDPDGPNRPCQLVALSNLVNVCVVPVQDARSPPRHGSVRSNVVNVPRCPPDDDDDD